Protein AF-A0A7C1XP35-F1 (afdb_monomer_lite)

Radius of gyration: 18.92 Å; chains: 1; bounding box: 59×56×42 Å

Sequence (138 aa):
MASTRPNRSTPLRCPLCRRELQDVIVRQLGRVTARLPWQLHAGRCPEHGWFQAEVISRPPREIFPVTRPGGIARRIVLDGKEFYAFPTIWNRLDTRQEVDPFDARFWEIDWERLGVRPPTLTPAAEAVETVGRSERHA

Structure (mmCIF, N/CA/C/O backbone):
data_AF-A0A7C1XP35-F1
#
_entry.id   AF-A0A7C1XP35-F1
#
loop_
_atom_site.group_PDB
_atom_site.id
_atom_site.type_symbol
_atom_site.label_atom_id
_atom_site.label_alt_id
_atom_site.label_comp_id
_atom_site.label_asym_id
_atom_site.label_entity_id
_atom_site.label_seq_id
_atom_site.pdbx_PDB_ins_code
_atom_site.Cartn_x
_atom_site.Cartn_y
_atom_site.Cartn_z
_atom_site.occupancy
_atom_site.B_iso_or_equiv
_atom_site.auth_seq_id
_atom_site.auth_comp_id
_atom_site.auth_asym_id
_atom_site.auth_atom_id
_atom_site.pdbx_PDB_model_num
ATOM 1 N N . MET A 1 1 ? 10.831 25.366 -22.060 1.00 34.91 1 MET A N 1
ATOM 2 C CA . MET A 1 1 ? 10.701 23.902 -22.227 1.00 34.91 1 MET A CA 1
ATOM 3 C C . MET A 1 1 ? 9.903 23.360 -21.055 1.00 34.91 1 MET A C 1
ATOM 5 O O . MET A 1 1 ? 10.419 23.316 -19.945 1.00 34.91 1 MET A O 1
ATOM 9 N N . ALA A 1 2 ? 8.622 23.060 -21.268 1.00 36.97 2 ALA A N 1
ATOM 10 C CA . ALA A 1 2 ? 7.783 22.461 -20.239 1.00 36.97 2 ALA A CA 1
ATOM 11 C C . ALA A 1 2 ? 8.306 21.048 -19.960 1.00 36.97 2 ALA A C 1
ATOM 13 O O . ALA A 1 2 ? 8.265 20.182 -20.829 1.00 36.97 2 ALA A O 1
ATOM 14 N N . SER A 1 3 ? 8.871 20.844 -18.771 1.00 32.97 3 SER A N 1
ATOM 15 C CA . SER A 1 3 ? 9.247 19.518 -18.298 1.00 32.97 3 SER A CA 1
ATOM 16 C C . SER A 1 3 ? 7.952 18.753 -18.051 1.00 32.97 3 SER A C 1
ATOM 18 O O . SER A 1 3 ? 7.277 18.973 -17.043 1.00 32.97 3 SER A O 1
ATOM 20 N N . THR A 1 4 ? 7.559 17.921 -19.015 1.00 38.44 4 THR A N 1
ATOM 21 C CA . THR A 1 4 ? 6.488 16.941 -18.855 1.00 38.44 4 THR A CA 1
ATOM 22 C C . THR A 1 4 ? 6.875 16.068 -17.671 1.00 38.44 4 THR A C 1
ATOM 24 O O . THR A 1 4 ? 7.712 15.174 -17.793 1.00 38.44 4 THR A O 1
ATOM 27 N N . ARG A 1 5 ? 6.324 16.368 -16.488 1.00 43.03 5 ARG A N 1
ATOM 28 C CA . ARG A 1 5 ? 6.432 15.475 -15.334 1.00 43.03 5 ARG A CA 1
ATOM 29 C C . ARG A 1 5 ? 5.924 14.122 -15.831 1.00 43.03 5 ARG A C 1
ATOM 31 O O . ARG A 1 5 ? 4.777 14.081 -16.280 1.00 43.03 5 ARG A O 1
ATOM 38 N N . PRO A 1 6 ? 6.736 13.046 -15.827 1.00 44.53 6 PRO A N 1
ATOM 39 C CA . PRO A 1 6 ? 6.216 11.743 -16.196 1.00 44.53 6 PRO A CA 1
ATOM 40 C C . PRO A 1 6 ? 5.017 11.499 -15.291 1.00 44.53 6 PRO A C 1
ATOM 42 O O . PRO A 1 6 ? 5.108 11.730 -14.082 1.00 44.53 6 PRO A O 1
ATOM 45 N N . ASN A 1 7 ? 3.889 11.129 -15.887 1.00 44.34 7 ASN A N 1
ATOM 46 C CA . ASN A 1 7 ? 2.720 10.701 -15.147 1.00 44.34 7 ASN A CA 1
ATOM 47 C C . ASN A 1 7 ? 3.169 9.478 -14.333 1.00 44.34 7 ASN A C 1
ATOM 49 O O . ASN A 1 7 ? 3.300 8.384 -14.876 1.00 44.34 7 ASN A O 1
ATOM 53 N N . ARG A 1 8 ? 3.583 9.687 -13.076 1.00 61.03 8 ARG A N 1
ATOM 54 C CA . ARG A 1 8 ? 4.128 8.633 -12.214 1.00 61.03 8 ARG A CA 1
ATOM 55 C C . ARG A 1 8 ? 2.941 7.842 -11.677 1.00 61.03 8 ARG A C 1
ATOM 57 O O . ARG A 1 8 ? 2.571 7.981 -10.515 1.00 61.03 8 ARG A O 1
ATOM 64 N N . SER A 1 9 ? 2.304 7.077 -12.559 1.00 79.06 9 SER A N 1
ATOM 65 C CA . SER A 1 9 ? 1.207 6.191 -12.199 1.00 79.06 9 SER A CA 1
ATOM 66 C C . SER A 1 9 ? 1.725 5.146 -11.220 1.00 79.06 9 SER A C 1
ATOM 68 O O . SER A 1 9 ? 2.749 4.506 -11.458 1.00 79.06 9 SER A O 1
ATOM 70 N N . THR A 1 10 ? 1.021 4.987 -10.107 1.00 91.06 10 THR A N 1
ATOM 71 C CA . THR A 1 10 ? 1.304 3.962 -9.108 1.00 91.06 10 THR A CA 1
ATOM 72 C C . THR A 1 10 ? 0.123 2.992 -9.043 1.00 91.06 10 THR A C 1
ATOM 74 O O . THR A 1 10 ? -1.020 3.458 -9.040 1.00 91.06 10 THR A O 1
ATOM 77 N N . PRO A 1 11 ? 0.356 1.671 -8.947 1.00 95.50 11 PRO A N 1
ATOM 78 C CA . PRO A 1 11 ? -0.715 0.708 -8.675 1.00 95.50 11 PRO A CA 1
ATOM 79 C C . PRO A 1 11 ? -1.234 0.810 -7.237 1.00 95.50 11 PRO A C 1
ATOM 81 O O . PRO A 1 11 ? -2.267 0.237 -6.904 1.00 95.50 11 PRO A O 1
ATOM 84 N N . LEU A 1 12 ? -0.528 1.550 -6.374 1.00 97.00 12 LEU A N 1
ATOM 85 C CA . LEU A 1 12 ? -0.909 1.756 -4.986 1.00 97.00 12 LEU A CA 1
ATOM 86 C C . LEU A 1 12 ? -2.306 2.391 -4.881 1.00 97.00 12 LEU A C 1
ATOM 88 O O . LEU A 1 12 ? -2.558 3.495 -5.374 1.00 97.00 12 LEU A O 1
ATOM 92 N N . ARG A 1 13 ? -3.195 1.696 -4.175 1.00 97.19 13 ARG A N 1
ATOM 93 C CA . ARG A 1 13 ? -4.530 2.159 -3.780 1.00 97.19 13 ARG A CA 1
ATOM 94 C C . ARG A 1 13 ? -4.622 2.232 -2.265 1.00 97.19 13 ARG A C 1
ATOM 96 O O . ARG A 1 13 ? -3.783 1.673 -1.560 1.00 97.19 13 ARG A O 1
ATOM 103 N N . CYS A 1 14 ? -5.644 2.910 -1.749 1.00 97.19 14 CYS A N 1
ATOM 104 C CA . CYS A 1 14 ? -5.926 2.845 -0.320 1.00 97.19 14 CYS A CA 1
ATOM 105 C C . CYS A 1 14 ? -6.256 1.393 0.076 1.00 97.19 14 CYS A C 1
ATOM 107 O O . CYS A 1 14 ? -7.224 0.851 -0.458 1.00 97.19 14 CYS A O 1
ATOM 109 N N . PRO A 1 15 ? -5.536 0.778 1.035 1.00 96.44 15 PRO A N 1
ATOM 110 C CA . PRO A 1 15 ? -5.842 -0.572 1.504 1.00 96.44 15 PRO A CA 1
ATOM 111 C C . PRO A 1 15 ? -7.269 -0.720 2.036 1.00 96.44 15 PRO A C 1
ATOM 113 O O . PRO A 1 15 ? -7.845 -1.789 1.932 1.00 96.44 15 PRO A O 1
ATOM 116 N N . LEU A 1 16 ? -7.850 0.352 2.584 1.00 95.94 16 LEU A N 1
ATOM 117 C CA . LEU A 1 16 ? -9.132 0.298 3.287 1.00 95.94 16 LEU A CA 1
ATOM 118 C C . LEU A 1 16 ? -10.331 0.526 2.360 1.00 95.94 16 LEU A C 1
ATOM 120 O O . LEU A 1 16 ? -11.275 -0.251 2.384 1.00 95.94 16 LEU A O 1
ATOM 124 N N . CYS A 1 17 ? -10.291 1.559 1.512 1.00 95.44 17 CYS A N 1
ATOM 125 C CA . CYS A 1 17 ? -11.414 1.900 0.627 1.00 95.44 17 CYS A CA 1
ATOM 126 C C . CYS A 1 17 ? -11.152 1.645 -0.862 1.00 95.44 17 CYS A C 1
ATOM 128 O O . CYS A 1 17 ? -11.989 1.987 -1.690 1.00 95.44 17 CYS A O 1
ATOM 130 N N . ARG A 1 18 ? -9.986 1.095 -1.229 1.00 94.75 18 ARG A N 1
ATOM 131 C CA . ARG A 1 18 ? -9.564 0.756 -2.607 1.00 94.75 18 ARG A CA 1
ATOM 132 C C . ARG A 1 18 ? -9.542 1.907 -3.623 1.00 94.75 18 ARG A C 1
ATOM 134 O O . ARG A 1 18 ? -9.157 1.696 -4.771 1.00 94.75 18 ARG A O 1
ATOM 141 N N . ARG A 1 19 ? -9.882 3.129 -3.213 1.00 94.19 19 ARG A N 1
ATOM 142 C CA . ARG A 1 19 ? -9.838 4.320 -4.069 1.00 94.19 19 ARG A CA 1
ATOM 143 C C . ARG A 1 19 ? -8.407 4.701 -4.433 1.00 94.19 19 ARG A C 1
ATOM 145 O O . ARG A 1 19 ? -7.447 4.369 -3.725 1.00 94.19 19 ARG A O 1
ATOM 152 N N . GLU A 1 20 ? -8.289 5.415 -5.549 1.00 94.88 20 GLU A N 1
ATOM 153 C CA . GLU A 1 20 ? -7.041 6.050 -5.956 1.00 94.88 20 GLU A CA 1
ATOM 154 C C . GLU A 1 20 ? -6.555 7.024 -4.883 1.00 94.88 20 GLU A C 1
ATOM 156 O O . GLU A 1 20 ? -7.340 7.636 -4.153 1.00 94.88 20 GLU A O 1
ATOM 161 N N . LEU A 1 21 ? -5.236 7.133 -4.768 1.00 95.69 21 LEU A N 1
ATOM 162 C CA . LEU A 1 21 ? -4.607 8.020 -3.807 1.00 95.69 21 LEU A CA 1
ATOM 163 C C . LEU A 1 21 ? -4.358 9.389 -4.440 1.00 95.69 21 LEU A C 1
ATOM 165 O O . LEU A 1 21 ? -4.035 9.496 -5.619 1.00 95.69 21 LEU A O 1
ATOM 169 N N . GLN A 1 22 ? -4.481 10.427 -3.623 1.00 95.50 22 GLN A N 1
ATOM 170 C CA . GLN A 1 22 ? -4.099 11.796 -3.950 1.00 95.50 22 GLN A CA 1
ATOM 171 C C . GLN A 1 22 ? -2.633 12.030 -3.573 1.00 95.50 22 GLN A C 1
ATOM 173 O O . GLN A 1 22 ? -2.011 11.187 -2.921 1.00 95.50 22 GLN A O 1
ATOM 178 N N . ASP A 1 23 ? -2.077 13.176 -3.974 1.00 95.06 23 ASP A N 1
ATOM 179 C CA . ASP A 1 23 ? -0.722 13.600 -3.595 1.00 95.06 23 ASP A CA 1
ATOM 180 C C . ASP A 1 23 ? 0.343 12.515 -3.869 1.00 95.06 23 ASP A C 1
ATOM 182 O O . ASP A 1 23 ? 1.236 12.270 -3.056 1.00 95.06 23 ASP A O 1
ATOM 186 N N . VAL A 1 24 ? 0.211 11.808 -5.001 1.00 95.81 24 VAL A N 1
ATOM 187 C CA . VAL A 1 24 ? 1.038 10.639 -5.328 1.00 95.81 24 VAL A CA 1
ATOM 188 C C . VAL A 1 24 ? 2.500 11.033 -5.510 1.00 95.81 24 VAL A C 1
ATOM 190 O O . VAL A 1 24 ? 2.848 11.907 -6.306 1.00 95.81 24 VAL A O 1
ATOM 193 N N . ILE A 1 25 ? 3.374 10.311 -4.812 1.00 95.19 25 ILE A N 1
ATOM 194 C CA . ILE A 1 25 ? 4.824 10.437 -4.903 1.00 95.19 25 ILE A CA 1
ATOM 195 C C . ILE A 1 25 ? 5.396 9.079 -5.282 1.00 95.19 25 ILE A C 1
ATOM 197 O O . ILE A 1 25 ? 5.312 8.125 -4.517 1.00 95.19 25 ILE A O 1
ATOM 201 N N . VAL A 1 26 ? 6.054 9.011 -6.435 1.00 93.94 26 VAL A N 1
ATOM 202 C CA . VAL A 1 26 ? 6.953 7.900 -6.763 1.00 93.94 26 VAL A CA 1
ATOM 203 C C . VAL A 1 26 ? 8.366 8.453 -6.766 1.00 93.94 26 VAL A C 1
ATOM 205 O O . VAL A 1 26 ? 8.675 9.330 -7.571 1.00 93.94 26 VAL A O 1
ATOM 208 N N . ARG A 1 27 ? 9.220 8.010 -5.846 1.00 92.06 27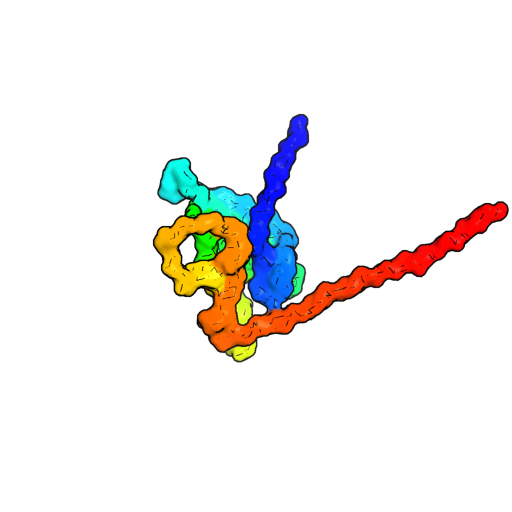 ARG A N 1
ATOM 209 C CA . ARG A 1 27 ? 10.594 8.500 -5.683 1.00 92.06 27 ARG A CA 1
ATOM 210 C C . ARG A 1 27 ? 11.581 7.376 -5.950 1.00 92.06 27 ARG A C 1
ATOM 212 O O . ARG A 1 27 ? 11.489 6.321 -5.341 1.00 92.06 27 ARG A O 1
ATOM 219 N N . GLN A 1 28 ? 12.575 7.640 -6.792 1.00 89.94 28 GLN A N 1
ATOM 220 C CA . GLN A 1 28 ? 13.734 6.763 -6.903 1.00 89.94 28 GLN A CA 1
ATOM 221 C C . GLN A 1 28 ? 14.576 6.897 -5.626 1.00 89.94 28 GLN A C 1
ATOM 223 O O . GLN A 1 28 ? 15.055 7.991 -5.321 1.00 89.94 28 GLN A O 1
ATOM 228 N N . LEU A 1 29 ? 14.720 5.808 -4.873 1.00 87.38 29 LEU A N 1
ATOM 229 C CA . LEU A 1 29 ? 15.546 5.753 -3.664 1.00 87.38 29 LEU A CA 1
ATOM 230 C C . LEU A 1 29 ? 16.996 5.397 -3.990 1.00 87.38 29 LEU A C 1
ATOM 232 O O . LEU A 1 29 ? 17.918 5.899 -3.358 1.00 87.38 29 LEU A O 1
ATOM 236 N N . GLY A 1 30 ? 17.201 4.583 -5.021 1.00 83.69 30 GLY A N 1
ATOM 237 C CA . GLY A 1 30 ? 18.529 4.194 -5.462 1.00 83.69 30 GLY A CA 1
ATOM 238 C C . GLY A 1 30 ? 18.483 3.120 -6.534 1.00 83.69 30 GLY A C 1
ATOM 239 O O . GLY A 1 30 ? 17.477 2.938 -7.225 1.00 83.69 30 GLY A O 1
ATOM 240 N N . ARG A 1 31 ? 19.593 2.404 -6.671 1.00 78.19 31 ARG A N 1
ATOM 241 C CA . ARG A 1 31 ? 19.732 1.241 -7.543 1.00 78.19 31 ARG A CA 1
ATOM 242 C C . ARG A 1 31 ? 20.277 0.098 -6.697 1.00 78.19 31 ARG A C 1
ATOM 244 O O . ARG A 1 31 ? 21.345 0.254 -6.120 1.00 78.19 31 ARG A O 1
ATOM 251 N N . VAL A 1 32 ? 19.546 -1.013 -6.602 1.00 71.94 32 VAL A N 1
ATOM 252 C CA . VAL A 1 32 ? 20.021 -2.195 -5.848 1.00 71.94 32 VAL A CA 1
ATOM 253 C C . VAL A 1 32 ? 21.116 -2.919 -6.632 1.00 71.94 32 VAL A C 1
ATOM 255 O O . VAL A 1 32 ? 22.099 -3.383 -6.070 1.00 71.94 32 VAL A O 1
ATOM 258 N N . THR A 1 33 ? 20.986 -2.926 -7.958 1.00 70.69 33 THR A N 1
ATOM 259 C CA . THR A 1 33 ? 22.050 -3.247 -8.919 1.00 70.69 33 THR A CA 1
ATOM 260 C C . THR A 1 33 ? 21.958 -2.267 -10.091 1.00 70.69 33 THR A C 1
ATOM 262 O O . THR A 1 33 ? 20.996 -1.503 -10.178 1.00 70.69 33 THR A O 1
ATOM 265 N N . ALA A 1 34 ? 22.908 -2.291 -11.036 1.00 64.19 34 ALA A N 1
ATOM 266 C CA . ALA A 1 34 ? 22.961 -1.344 -12.159 1.00 64.19 34 ALA A CA 1
ATOM 267 C C . ALA A 1 34 ? 21.640 -1.189 -12.952 1.00 64.19 34 ALA A C 1
ATOM 269 O O . ALA A 1 34 ? 21.424 -0.134 -13.555 1.00 64.19 34 ALA A O 1
ATOM 270 N N . ARG A 1 35 ? 20.762 -2.206 -12.927 1.00 67.44 35 ARG A N 1
ATOM 271 C CA . ARG A 1 35 ? 19.505 -2.274 -13.694 1.00 67.44 35 ARG A CA 1
ATOM 272 C C . ARG A 1 35 ? 18.236 -2.378 -12.841 1.00 67.44 35 ARG A C 1
ATOM 274 O O . ARG A 1 35 ? 17.152 -2.362 -13.409 1.00 67.44 35 ARG A O 1
ATOM 281 N N . LEU A 1 36 ? 18.344 -2.483 -11.514 1.00 74.94 36 LEU A N 1
ATOM 282 C CA . LEU A 1 36 ? 17.178 -2.689 -10.651 1.00 74.94 36 LEU A CA 1
ATOM 283 C C . LEU A 1 36 ? 16.782 -1.389 -9.945 1.00 74.94 36 LEU A C 1
ATOM 285 O O . LEU A 1 36 ? 17.491 -0.958 -9.024 1.00 74.94 36 LEU A O 1
ATOM 289 N N . PRO A 1 37 ? 15.672 -0.748 -10.357 1.00 75.69 37 PRO A N 1
ATOM 290 C CA . PRO A 1 37 ? 15.204 0.446 -9.686 1.00 75.69 37 PRO A CA 1
ATOM 291 C C . PRO A 1 37 ? 14.702 0.090 -8.284 1.00 75.69 37 PRO A C 1
ATOM 293 O O . PRO A 1 37 ? 13.911 -0.837 -8.114 1.00 75.69 37 PRO A O 1
ATOM 296 N N . TRP A 1 38 ? 15.155 0.855 -7.291 1.00 89.44 38 TRP A N 1
ATOM 297 C CA . TRP A 1 38 ? 14.532 0.917 -5.973 1.00 89.44 38 TRP A CA 1
ATOM 298 C C . TRP A 1 38 ? 13.665 2.167 -5.899 1.00 89.44 38 TRP A C 1
ATOM 300 O O . TRP A 1 38 ? 14.177 3.289 -6.002 1.00 89.44 38 TRP A O 1
ATOM 310 N N . GLN A 1 39 ? 12.357 1.973 -5.764 1.00 93.06 39 GLN A N 1
ATOM 311 C CA . GLN A 1 39 ? 11.367 3.042 -5.763 1.00 93.06 39 GLN A CA 1
ATOM 312 C C . GLN A 1 39 ? 10.518 3.015 -4.498 1.00 93.06 39 GLN A C 1
ATOM 314 O O . GLN A 1 39 ? 10.103 1.958 -4.037 1.00 93.06 39 GLN A O 1
ATOM 319 N N . LEU A 1 40 ? 10.223 4.200 -3.974 1.00 95.19 40 LEU A N 1
ATOM 320 C CA . LEU A 1 40 ? 9.193 4.429 -2.972 1.00 95.19 40 LEU A CA 1
ATOM 321 C C . LEU A 1 40 ? 7.944 4.944 -3.674 1.00 95.19 40 LEU A C 1
ATOM 323 O O . LEU A 1 40 ? 7.998 5.989 -4.320 1.00 95.19 40 LEU A O 1
ATOM 327 N N . HIS A 1 41 ? 6.831 4.250 -3.505 1.00 97.00 41 HIS A N 1
ATOM 328 C CA . HIS A 1 41 ? 5.512 4.673 -3.953 1.00 97.00 41 HIS A CA 1
ATOM 329 C C . HIS A 1 41 ? 4.720 5.107 -2.730 1.00 97.00 41 HIS A C 1
ATOM 331 O O . HIS A 1 41 ? 4.595 4.336 -1.789 1.00 97.00 41 HIS A O 1
ATOM 337 N N . ALA A 1 42 ? 4.177 6.318 -2.727 1.00 97.88 42 ALA A N 1
ATOM 338 C CA . ALA A 1 42 ? 3.353 6.830 -1.645 1.00 97.88 42 ALA A CA 1
ATOM 339 C C . ALA A 1 42 ? 2.169 7.629 -2.187 1.00 97.88 42 ALA A C 1
ATOM 341 O O . ALA A 1 42 ? 2.241 8.210 -3.269 1.00 97.88 42 ALA A O 1
ATOM 342 N N . GLY A 1 43 ? 1.087 7.680 -1.421 1.00 97.62 43 GLY A N 1
ATOM 343 C CA . GLY A 1 43 ? -0.081 8.494 -1.736 1.00 97.62 43 GLY A CA 1
ATOM 344 C C . GLY A 1 43 ? -0.993 8.667 -0.525 1.00 97.62 43 GLY A C 1
ATOM 345 O O . GLY A 1 43 ? -0.925 7.899 0.441 1.00 97.62 43 GLY A O 1
ATOM 346 N N . ARG A 1 44 ? -1.839 9.694 -0.568 1.00 97.94 44 ARG A N 1
ATOM 347 C CA . ARG A 1 44 ? -2.744 10.081 0.513 1.00 97.94 44 ARG A CA 1
ATOM 348 C C . ARG A 1 44 ? -4.184 9.715 0.179 1.00 97.94 44 ARG A C 1
ATOM 350 O O . ARG A 1 44 ? -4.729 10.131 -0.836 1.00 97.94 44 ARG A O 1
ATOM 357 N N . CYS A 1 45 ? -4.830 8.966 1.060 1.00 97.31 45 CYS A N 1
ATOM 358 C CA . CYS A 1 45 ? -6.279 8.833 1.073 1.00 97.31 45 CYS A CA 1
ATOM 359 C C . CYS A 1 45 ? -6.861 9.944 1.966 1.00 97.31 45 CYS A C 1
ATOM 361 O O . CYS A 1 45 ? -6.402 10.074 3.103 1.00 97.31 45 CYS A O 1
ATOM 363 N N . PRO A 1 46 ? -7.863 10.720 1.515 1.00 96.25 46 PRO A N 1
ATOM 364 C CA . PRO A 1 46 ? -8.476 11.766 2.338 1.00 96.25 46 PRO A CA 1
ATOM 365 C C . PRO A 1 46 ? -9.064 11.253 3.656 1.00 96.25 46 PRO A C 1
ATOM 367 O O . PRO A 1 46 ? -8.928 11.912 4.679 1.00 96.25 46 PRO A O 1
ATOM 370 N N . GLU A 1 47 ? -9.670 10.065 3.632 1.00 96.38 47 GLU A N 1
ATOM 371 C CA . GLU A 1 47 ? -10.286 9.444 4.813 1.00 96.38 47 GLU A CA 1
ATOM 372 C C . GLU A 1 47 ? -9.268 8.718 5.686 1.00 96.38 47 GLU A C 1
ATOM 374 O O . GLU A 1 47 ? -9.340 8.755 6.909 1.00 96.38 47 GLU A O 1
ATOM 379 N N .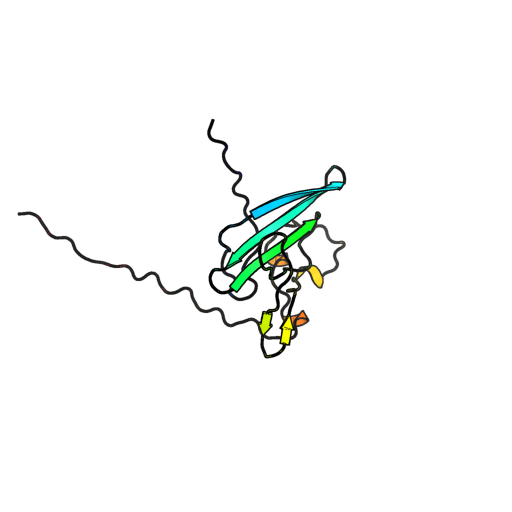 HIS A 1 48 ? -8.311 8.041 5.053 1.00 96.75 48 HIS A N 1
ATOM 380 C CA . HIS A 1 48 ? -7.497 7.052 5.748 1.00 96.75 48 HIS A CA 1
ATOM 381 C C . HIS A 1 48 ? -6.044 7.464 5.939 1.00 96.75 48 HIS A C 1
ATOM 383 O O . HIS A 1 48 ? -5.319 6.718 6.587 1.00 96.75 48 HIS A O 1
ATOM 389 N N . GLY A 1 49 ? -5.603 8.608 5.408 1.00 97.56 49 GLY A N 1
ATOM 390 C CA . GLY A 1 49 ? -4.240 9.127 5.544 1.00 97.56 49 GLY A CA 1
ATOM 391 C C . GLY A 1 49 ? -3.248 8.577 4.513 1.00 97.56 49 GLY A C 1
ATOM 392 O O . GLY A 1 49 ? -3.631 8.090 3.451 1.00 97.56 49 GLY A O 1
ATOM 393 N N . TRP A 1 50 ? -1.951 8.688 4.811 1.00 98.44 50 TRP A N 1
ATOM 394 C CA . TRP A 1 50 ? -0.880 8.270 3.902 1.00 98.44 50 TRP A CA 1
ATOM 395 C C . TRP A 1 50 ? -0.628 6.764 3.932 1.00 98.44 50 TRP A C 1
ATOM 397 O O . TRP A 1 50 ? -0.675 6.136 4.997 1.00 98.44 50 TRP A O 1
ATOM 407 N N . PHE A 1 51 ? -0.298 6.232 2.757 1.00 98.56 51 PHE A N 1
ATOM 408 C CA . PHE A 1 51 ? 0.171 4.870 2.538 1.00 98.56 51 PHE A CA 1
ATOM 409 C C . PHE A 1 51 ? 1.414 4.889 1.657 1.00 98.56 51 PHE A C 1
ATOM 411 O O . PHE A 1 51 ? 1.536 5.752 0.784 1.00 98.56 51 PHE A O 1
ATOM 418 N N . GLN A 1 52 ? 2.317 3.937 1.870 1.00 98.25 52 GLN A N 1
ATOM 419 C CA . GLN A 1 52 ? 3.484 3.757 1.018 1.00 98.25 52 GLN A CA 1
ATOM 420 C C . GLN A 1 52 ? 3.853 2.288 0.827 1.00 98.25 52 GLN A C 1
ATOM 422 O O . GLN A 1 52 ? 3.534 1.448 1.662 1.00 98.25 52 GLN A O 1
ATOM 427 N N . ALA A 1 53 ? 4.583 2.002 -0.239 1.00 97.94 53 ALA A N 1
ATOM 428 C CA . ALA A 1 53 ? 5.207 0.717 -0.493 1.00 97.94 53 ALA A CA 1
ATOM 429 C C . ALA A 1 53 ? 6.547 0.925 -1.199 1.00 97.94 53 ALA A C 1
ATOM 431 O O . ALA A 1 53 ? 6.724 1.888 -1.951 1.00 97.94 53 ALA A O 1
ATOM 432 N N . GLU A 1 54 ? 7.483 0.014 -0.969 1.00 94.75 54 GLU A N 1
ATOM 433 C CA . GLU A 1 54 ? 8.752 -0.009 -1.687 1.00 94.75 54 GLU A CA 1
ATOM 434 C C . GLU A 1 54 ? 8.744 -1.095 -2.756 1.00 94.75 54 GLU A C 1
ATOM 436 O O . GLU A 1 54 ? 8.275 -2.211 -2.539 1.00 94.75 54 GLU A O 1
ATOM 441 N N . VAL A 1 55 ? 9.290 -0.752 -3.916 1.00 92.69 55 VAL A N 1
ATOM 442 C CA . VAL A 1 55 ? 9.385 -1.617 -5.086 1.00 92.69 55 VAL A CA 1
ATOM 443 C C . VAL A 1 55 ? 10.859 -1.775 -5.417 1.00 92.69 55 VAL A C 1
ATOM 445 O O . VAL A 1 55 ? 11.549 -0.801 -5.728 1.00 92.69 55 VAL A O 1
ATOM 448 N N . ILE A 1 56 ? 11.343 -3.013 -5.344 1.00 89.31 56 ILE A N 1
ATOM 449 C CA . ILE A 1 56 ? 12.702 -3.392 -5.735 1.00 89.31 56 ILE A CA 1
ATOM 450 C C . ILE A 1 56 ? 12.570 -4.531 -6.728 1.00 89.31 56 ILE A C 1
ATOM 452 O O . ILE A 1 56 ? 12.515 -5.697 -6.340 1.00 89.31 56 ILE A O 1
ATOM 456 N N . SER A 1 57 ? 12.500 -4.206 -8.019 1.00 84.56 57 SER A N 1
ATOM 457 C CA . SER A 1 57 ? 12.417 -5.180 -9.125 1.00 84.56 57 SER A CA 1
ATOM 458 C C . SER A 1 57 ? 11.249 -6.179 -9.095 1.00 84.56 57 SER A C 1
ATOM 460 O O . SER A 1 57 ? 11.160 -7.015 -9.985 1.00 84.56 57 SER A O 1
ATOM 462 N N . ARG A 1 58 ? 10.376 -6.114 -8.084 1.00 91.06 58 ARG A N 1
ATOM 463 C CA . ARG A 1 58 ? 9.285 -7.046 -7.772 1.00 91.06 58 ARG A CA 1
ATOM 464 C C . ARG A 1 58 ? 8.123 -6.275 -7.142 1.00 91.06 58 ARG A C 1
ATOM 466 O O . ARG A 1 58 ? 8.390 -5.220 -6.556 1.00 91.06 58 ARG A O 1
ATOM 473 N N . PRO A 1 59 ? 6.880 -6.789 -7.209 1.00 94.44 59 PRO A N 1
ATOM 474 C CA . PRO A 1 59 ? 5.762 -6.185 -6.494 1.00 94.44 59 PRO A CA 1
ATOM 475 C C . PRO A 1 59 ? 6.062 -6.061 -4.990 1.00 94.44 59 PRO A C 1
ATOM 477 O O . PRO A 1 59 ? 6.825 -6.869 -4.440 1.00 94.44 59 PRO A O 1
ATOM 480 N N . PRO A 1 60 ? 5.486 -5.064 -4.303 1.00 95.62 60 PRO A N 1
ATOM 481 C CA . PRO A 1 60 ? 5.707 -4.886 -2.878 1.00 95.62 60 PRO A CA 1
ATOM 482 C C . PRO A 1 60 ? 5.088 -6.049 -2.111 1.00 95.62 60 PRO A C 1
ATOM 484 O O . PRO A 1 60 ? 4.010 -6.523 -2.457 1.00 95.62 60 PRO A O 1
ATOM 487 N N . ARG A 1 61 ? 5.751 -6.492 -1.042 1.00 96.19 61 ARG A N 1
ATOM 488 C CA . ARG A 1 61 ? 5.203 -7.505 -0.125 1.00 96.19 61 ARG A CA 1
ATOM 489 C C . ARG A 1 61 ? 4.205 -6.925 0.867 1.00 96.19 61 ARG A C 1
ATOM 491 O O . ARG A 1 61 ? 3.373 -7.659 1.396 1.00 96.19 61 ARG A O 1
ATOM 498 N N . GLU A 1 62 ? 4.336 -5.641 1.162 1.00 97.44 62 GLU A N 1
ATOM 499 C CA . GLU A 1 62 ? 3.562 -4.952 2.182 1.00 97.44 62 GLU A CA 1
ATOM 500 C C . GLU A 1 62 ? 3.333 -3.496 1.776 1.00 97.44 62 GLU A C 1
ATOM 502 O O . GLU A 1 62 ? 4.170 -2.872 1.117 1.00 97.44 62 GLU A O 1
ATOM 507 N N . ILE A 1 63 ? 2.195 -2.958 2.203 1.00 98.44 63 ILE A N 1
ATOM 508 C CA . ILE A 1 63 ? 1.845 -1.543 2.123 1.00 98.44 63 ILE A CA 1
ATOM 509 C C . ILE A 1 63 ? 1.752 -1.004 3.548 1.00 98.44 63 ILE A C 1
ATOM 511 O O . ILE A 1 63 ? 1.031 -1.543 4.384 1.00 98.44 63 ILE A O 1
ATOM 515 N N . PHE A 1 64 ? 2.441 0.093 3.826 1.00 98.62 64 PHE A N 1
ATOM 516 C CA . PHE A 1 64 ? 2.534 0.670 5.159 1.00 98.62 64 PHE A CA 1
ATOM 517 C C . PHE A 1 64 ? 1.641 1.910 5.277 1.00 98.62 64 PHE A C 1
ATOM 519 O O . PHE A 1 64 ? 1.826 2.859 4.508 1.00 98.62 64 PHE A O 1
ATOM 526 N N . PRO A 1 65 ? 0.696 1.966 6.234 1.00 98.44 65 PRO A N 1
ATOM 527 C CA . PRO A 1 65 ? 0.110 3.227 6.668 1.00 98.44 65 PRO A CA 1
ATOM 528 C C . PRO A 1 65 ? 1.198 4.054 7.355 1.00 98.44 65 PRO A C 1
ATOM 530 O O . PRO A 1 65 ? 1.790 3.611 8.333 1.00 98.44 65 PRO A O 1
ATOM 533 N N . VAL A 1 66 ? 1.458 5.268 6.878 1.00 98.62 66 VAL A N 1
ATOM 534 C CA . VAL A 1 66 ? 2.527 6.129 7.413 1.00 98.62 66 VAL A CA 1
ATOM 535 C C . VAL A 1 66 ? 2.001 7.504 7.800 1.00 98.62 66 VAL A C 1
ATOM 537 O O . VAL A 1 66 ? 0.893 7.886 7.417 1.00 98.62 66 VAL A O 1
ATOM 540 N N . THR A 1 67 ? 2.770 8.253 8.590 1.00 97.88 67 THR A N 1
ATOM 541 C CA . THR A 1 67 ? 2.434 9.645 8.949 1.00 97.88 67 THR A CA 1
ATOM 542 C C . THR A 1 67 ? 2.621 10.612 7.778 1.00 97.88 67 THR A C 1
ATOM 544 O O . THR A 1 67 ? 1.864 11.567 7.628 1.00 97.88 67 THR A O 1
ATOM 547 N N . ARG A 1 68 ? 3.614 10.343 6.926 1.00 97.12 68 ARG A N 1
ATOM 548 C CA . ARG A 1 68 ? 3.948 11.061 5.687 1.00 97.12 68 ARG A CA 1
ATOM 549 C C . ARG A 1 68 ? 4.802 10.152 4.790 1.00 97.12 68 ARG A C 1
ATOM 551 O O . ARG A 1 68 ? 5.326 9.164 5.302 1.00 97.12 68 ARG A O 1
ATOM 558 N N . PRO A 1 69 ? 5.020 10.478 3.505 1.00 96.69 69 PRO A N 1
ATOM 559 C CA . PRO A 1 69 ? 5.947 9.736 2.648 1.00 96.69 69 PRO A CA 1
ATOM 560 C C . PRO A 1 69 ? 7.353 9.648 3.263 1.00 96.69 69 PRO A C 1
ATOM 562 O O . PRO A 1 69 ? 7.927 10.666 3.665 1.00 96.69 69 PRO A O 1
ATOM 565 N N . GLY A 1 70 ? 7.890 8.430 3.373 1.00 94.56 70 GLY A N 1
ATOM 566 C CA . GLY A 1 70 ? 9.157 8.138 4.055 1.00 94.56 70 GLY A CA 1
ATOM 567 C C . GLY A 1 70 ? 9.135 8.419 5.564 1.00 94.56 70 GLY A C 1
ATOM 568 O O . GLY A 1 70 ? 10.185 8.637 6.162 1.00 94.56 70 GLY A O 1
ATOM 569 N N . GLY A 1 71 ? 7.946 8.534 6.159 1.00 94.88 71 GLY A N 1
ATOM 570 C CA . GLY A 1 71 ? 7.742 8.713 7.592 1.00 94.88 71 GLY A CA 1
ATOM 571 C C . GLY A 1 71 ? 7.675 7.384 8.343 1.00 94.88 71 GLY A C 1
ATOM 572 O O . GLY A 1 71 ? 8.041 6.333 7.825 1.00 94.88 71 GLY A O 1
ATOM 573 N N . ILE A 1 72 ? 7.177 7.444 9.576 1.00 96.75 72 ILE A N 1
ATOM 574 C CA . ILE A 1 72 ? 7.004 6.266 10.432 1.00 96.75 72 ILE A CA 1
ATOM 575 C C . ILE A 1 72 ? 5.675 5.569 10.142 1.00 96.75 72 ILE A C 1
ATOM 577 O O . ILE A 1 72 ? 4.682 6.234 9.823 1.00 96.75 72 ILE A O 1
ATOM 581 N N . ALA A 1 73 ? 5.657 4.242 10.285 1.00 97.56 73 ALA A N 1
ATOM 582 C CA . ALA A 1 73 ? 4.426 3.465 10.246 1.00 97.56 73 ALA A CA 1
ATOM 583 C C . ALA A 1 73 ? 3.494 3.891 11.389 1.00 97.56 73 ALA A C 1
ATOM 585 O O . ALA A 1 73 ? 3.941 4.139 12.511 1.00 97.56 73 ALA A O 1
ATOM 586 N N . ARG A 1 74 ? 2.197 3.989 11.102 1.00 97.44 74 ARG A N 1
ATOM 587 C CA . ARG A 1 74 ? 1.161 4.322 12.085 1.00 97.44 74 ARG A CA 1
ATOM 588 C C . ARG A 1 74 ? 0.198 3.163 12.262 1.00 97.44 74 ARG A C 1
ATOM 590 O O . ARG A 1 74 ? -0.010 2.355 11.365 1.00 97.44 74 ARG A O 1
ATOM 597 N N . ARG A 1 75 ? -0.437 3.144 13.422 1.00 97.12 75 ARG A N 1
ATOM 598 C CA . ARG A 1 75 ? -1.409 2.129 13.798 1.00 97.12 75 ARG A CA 1
ATOM 599 C C . ARG A 1 75 ? -2.732 2.304 13.046 1.00 97.12 75 ARG A C 1
ATOM 601 O O . ARG A 1 75 ? -3.268 3.411 12.981 1.00 97.12 75 ARG A O 1
ATOM 608 N N . ILE A 1 76 ? -3.267 1.202 12.534 1.00 96.62 76 ILE A N 1
ATOM 609 C CA . ILE A 1 76 ? -4.645 1.050 12.058 1.00 96.62 76 ILE A CA 1
ATOM 610 C C . ILE A 1 76 ? -5.314 -0.027 12.908 1.00 96.62 76 ILE A C 1
ATOM 612 O O . ILE A 1 76 ? -4.690 -1.043 13.194 1.00 96.62 76 ILE A O 1
ATOM 616 N N . VAL A 1 77 ? -6.570 0.178 13.300 1.00 95.38 77 VAL A N 1
ATOM 617 C CA . VAL A 1 77 ? -7.355 -0.831 14.021 1.00 95.38 77 VAL A CA 1
ATOM 618 C C . VAL A 1 77 ? -8.524 -1.265 13.148 1.00 95.38 77 VAL A C 1
ATOM 620 O O . VAL A 1 77 ? -9.307 -0.415 12.729 1.00 95.38 77 VAL A O 1
ATOM 623 N N . LEU A 1 78 ? -8.640 -2.565 12.878 1.00 93.56 78 LEU A N 1
ATOM 624 C CA . LEU A 1 78 ? -9.787 -3.180 12.196 1.00 93.56 78 LEU A CA 1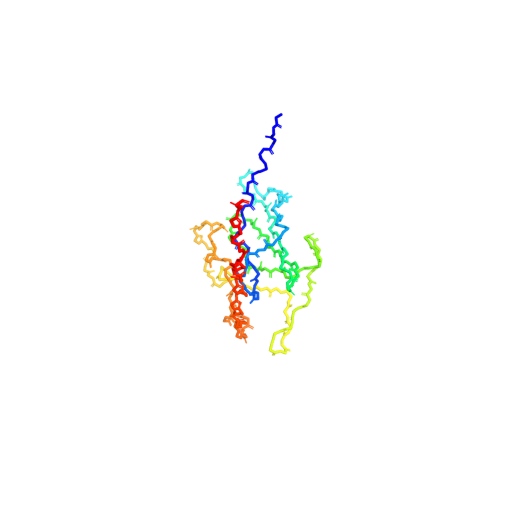
ATOM 625 C C . LEU A 1 78 ? -10.251 -4.371 13.026 1.00 93.56 78 LEU A C 1
ATOM 627 O O . LEU A 1 78 ? -9.415 -5.159 13.460 1.00 93.56 78 LEU A O 1
ATOM 631 N N . ASP A 1 79 ? -11.555 -4.489 13.268 1.00 90.88 79 ASP A N 1
ATOM 632 C CA . ASP A 1 79 ? -12.141 -5.573 14.071 1.00 90.88 79 ASP A CA 1
ATOM 633 C C . ASP A 1 79 ? -11.425 -5.788 15.426 1.00 90.88 79 ASP A C 1
ATOM 635 O O . ASP A 1 79 ? -11.212 -6.910 15.876 1.00 90.88 79 ASP A O 1
ATOM 639 N N . GLY A 1 80 ? -10.986 -4.696 16.067 1.00 93.12 80 GLY A N 1
ATOM 640 C CA . GLY A 1 80 ? -10.251 -4.730 17.339 1.00 93.12 80 GLY A CA 1
ATOM 641 C C . GLY A 1 80 ? -8.787 -5.189 17.246 1.00 93.12 80 GLY A C 1
ATOM 642 O O . GLY A 1 80 ? -8.097 -5.214 18.262 1.00 93.12 80 GLY A O 1
ATOM 643 N N . LYS A 1 81 ? -8.286 -5.511 16.049 1.00 94.69 81 LYS A N 1
ATOM 644 C CA . LYS A 1 81 ? -6.899 -5.918 15.801 1.00 94.69 81 LYS A CA 1
ATOM 645 C C . LYS A 1 81 ? -6.071 -4.756 15.266 1.00 94.69 81 LYS A C 1
ATOM 647 O O . LYS A 1 81 ? -6.522 -3.989 14.417 1.00 94.69 81 LYS A O 1
ATOM 652 N N . GLU A 1 82 ? -4.845 -4.637 15.763 1.00 95.81 82 GLU A N 1
ATOM 653 C CA . GLU A 1 82 ? -3.915 -3.585 15.363 1.00 95.81 82 GLU A CA 1
ATOM 654 C C . GLU A 1 82 ? -3.029 -4.023 14.193 1.00 95.81 82 GLU A C 1
ATOM 656 O O . GLU A 1 82 ? -2.487 -5.129 14.176 1.00 95.81 82 GLU A O 1
ATOM 661 N N . PHE A 1 83 ? -2.844 -3.120 13.233 1.00 95.31 83 PHE A N 1
ATOM 662 C CA . PHE A 1 83 ? -2.048 -3.325 12.033 1.00 95.31 83 PHE A CA 1
ATOM 663 C C . PHE A 1 83 ? -1.110 -2.143 11.802 1.00 95.31 83 PHE A C 1
ATOM 665 O O . PHE A 1 83 ? -1.497 -0.980 11.935 1.00 95.31 83 PHE A O 1
ATOM 672 N N . TYR A 1 84 ? 0.119 -2.462 11.401 1.00 97.50 84 TYR A N 1
ATOM 673 C CA . TYR A 1 84 ? 1.157 -1.495 11.023 1.00 97.50 84 TYR A CA 1
ATOM 674 C C . TYR A 1 84 ? 1.616 -1.673 9.570 1.00 97.50 84 TYR A C 1
ATOM 676 O O . TYR A 1 84 ? 2.389 -0.866 9.061 1.00 97.50 84 TYR A O 1
ATOM 684 N N . ALA A 1 85 ? 1.122 -2.717 8.902 1.00 97.69 85 ALA A N 1
ATOM 685 C CA . ALA A 1 85 ? 1.366 -3.042 7.509 1.00 97.69 85 ALA A CA 1
ATOM 686 C C . ALA A 1 85 ? 0.193 -3.871 6.971 1.00 97.69 85 ALA A C 1
ATOM 688 O O . ALA A 1 85 ? -0.454 -4.607 7.719 1.00 97.69 85 ALA A O 1
ATOM 689 N N . PHE A 1 86 ? -0.065 -3.753 5.674 1.00 98.12 86 PHE A N 1
ATOM 690 C CA . PHE A 1 86 ? -1.017 -4.573 4.941 1.00 98.12 86 PHE A CA 1
ATOM 691 C C . PHE A 1 86 ? -0.225 -5.497 4.010 1.00 98.12 86 PHE A C 1
ATOM 693 O O . PHE A 1 86 ? 0.407 -4.988 3.080 1.00 98.12 86 PHE A O 1
ATOM 700 N N . PRO A 1 87 ? -0.214 -6.823 4.236 1.00 97.50 87 PRO A N 1
ATOM 701 C CA . PRO A 1 87 ? 0.419 -7.751 3.317 1.00 97.50 87 PRO A CA 1
ATOM 702 C C . PRO A 1 87 ? -0.320 -7.720 1.983 1.00 97.50 87 PRO A C 1
ATOM 704 O O . PRO A 1 87 ? -1.545 -7.600 1.938 1.00 97.50 87 PRO A O 1
ATOM 707 N N . THR A 1 88 ? 0.429 -7.831 0.896 1.00 97.75 88 THR A N 1
ATOM 708 C CA . THR A 1 88 ? -0.140 -7.910 -0.448 1.00 97.75 88 THR A CA 1
ATOM 709 C C . THR A 1 88 ? -0.313 -9.361 -0.889 1.00 97.75 88 THR A C 1
ATOM 711 O O . THR A 1 88 ? 0.302 -10.268 -0.325 1.00 97.75 88 THR A O 1
ATOM 714 N N . ILE A 1 89 ? -1.073 -9.595 -1.960 1.00 96.81 89 ILE A N 1
ATOM 715 C CA . ILE A 1 89 ? -1.184 -10.912 -2.601 1.00 96.81 89 ILE A CA 1
ATOM 716 C C . ILE A 1 89 ? 0.195 -11.459 -2.999 1.00 96.81 89 ILE A C 1
ATOM 718 O O . ILE A 1 89 ? 0.423 -12.662 -2.900 1.00 96.81 89 ILE A O 1
ATOM 722 N N . TRP A 1 90 ? 1.149 -10.604 -3.382 1.00 96.19 90 TRP A N 1
ATOM 723 C CA . TRP A 1 90 ? 2.519 -11.043 -3.670 1.00 96.19 90 TRP A CA 1
ATOM 724 C C . TRP A 1 90 ? 3.220 -11.693 -2.468 1.00 96.19 90 TRP A C 1
ATOM 726 O O . TRP A 1 90 ? 4.041 -12.588 -2.655 1.00 96.19 90 TRP A O 1
ATOM 736 N N . ASN A 1 91 ? 2.888 -11.291 -1.236 1.00 93.88 91 ASN A N 1
ATOM 737 C CA . ASN A 1 91 ? 3.500 -11.808 -0.008 1.00 93.88 91 ASN A CA 1
ATOM 738 C C . ASN A 1 91 ? 3.313 -13.325 0.166 1.00 93.88 91 ASN A C 1
ATOM 740 O O . ASN A 1 91 ? 4.188 -13.989 0.720 1.00 93.88 91 ASN A O 1
ATOM 744 N N . ARG A 1 92 ? 2.188 -13.873 -0.312 1.00 91.50 92 ARG A N 1
ATOM 745 C CA . ARG A 1 92 ? 1.854 -15.299 -0.176 1.00 91.50 92 ARG A CA 1
ATOM 746 C C . ARG A 1 92 ? 2.291 -16.181 -1.352 1.00 91.50 92 ARG A C 1
ATOM 748 O O . ARG A 1 92 ? 2.252 -17.400 -1.221 1.00 91.50 92 ARG A O 1
ATOM 755 N N . LEU A 1 93 ? 2.662 -15.602 -2.495 1.00 91.44 93 LEU A N 1
ATOM 756 C CA . LEU A 1 93 ? 3.020 -16.356 -3.704 1.00 91.44 93 LEU A CA 1
ATOM 757 C C . LEU A 1 93 ? 4.499 -16.773 -3.703 1.00 91.44 93 LEU A C 1
ATOM 759 O O . LEU A 1 93 ? 5.326 -16.167 -3.020 1.00 91.44 93 LEU A O 1
ATOM 763 N N . ASP A 1 94 ? 4.858 -17.774 -4.519 1.00 86.81 94 ASP A N 1
ATOM 764 C CA . ASP A 1 94 ? 6.270 -18.068 -4.787 1.00 86.81 94 ASP A CA 1
ATOM 765 C C . ASP A 1 94 ? 6.904 -16.884 -5.520 1.00 86.81 94 ASP A C 1
ATOM 767 O O . ASP A 1 94 ? 6.570 -16.572 -6.662 1.00 86.81 94 ASP A O 1
ATOM 771 N N . THR A 1 95 ? 7.849 -16.218 -4.863 1.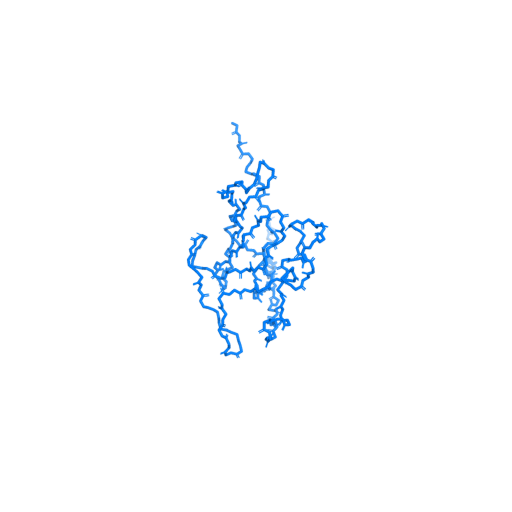00 79.88 95 THR A N 1
ATOM 772 C CA . THR A 1 95 ? 8.470 -15.006 -5.391 1.00 79.88 95 THR A CA 1
ATOM 773 C C . THR A 1 95 ? 9.556 -15.272 -6.433 1.00 79.88 95 THR A C 1
ATOM 775 O O . THR A 1 95 ? 10.229 -14.329 -6.840 1.00 79.88 95 THR A O 1
ATOM 778 N N . ARG A 1 96 ? 9.784 -16.523 -6.859 1.00 84.75 96 ARG A N 1
ATOM 779 C CA . ARG A 1 96 ? 10.752 -16.837 -7.928 1.00 84.75 96 ARG A CA 1
ATOM 780 C C . ARG A 1 96 ? 10.235 -16.515 -9.329 1.00 84.75 96 ARG A C 1
ATOM 782 O O . ARG A 1 96 ? 11.044 -16.192 -10.194 1.00 84.75 96 ARG A O 1
ATOM 789 N N . GLN A 1 97 ? 8.920 -16.517 -9.532 1.00 89.44 97 GLN A N 1
ATOM 790 C CA . GLN A 1 97 ? 8.284 -16.235 -10.825 1.00 89.44 97 GLN A CA 1
ATOM 791 C C . GLN A 1 97 ? 8.583 -14.825 -11.344 1.00 89.44 97 GLN A C 1
ATOM 793 O O . GLN A 1 97 ? 8.596 -13.879 -10.564 1.00 89.44 97 GLN A O 1
ATOM 798 N N . GLU A 1 98 ? 8.804 -14.659 -12.644 1.00 89.38 98 GLU A N 1
ATOM 799 C CA . GLU A 1 98 ? 8.995 -13.342 -13.259 1.00 89.38 98 GLU A CA 1
ATOM 800 C C . GLU A 1 98 ? 7.636 -12.681 -13.525 1.00 89.38 98 GLU A C 1
ATOM 802 O O . GLU A 1 98 ? 6.774 -13.263 -14.179 1.00 89.38 98 GLU A O 1
ATOM 807 N N . VAL A 1 99 ? 7.423 -11.486 -12.970 1.00 91.62 99 VAL A N 1
ATOM 808 C CA . VAL A 1 99 ? 6.166 -10.729 -13.078 1.00 91.62 99 VAL A CA 1
ATOM 809 C C . VAL A 1 99 ? 6.461 -9.246 -13.244 1.00 91.62 99 VAL A C 1
ATOM 811 O O . VAL A 1 99 ? 7.503 -8.771 -12.787 1.00 91.62 99 VAL A O 1
ATOM 814 N N . ASP A 1 100 ? 5.518 -8.509 -13.829 1.00 91.06 100 ASP A N 1
ATOM 815 C CA . ASP A 1 100 ? 5.549 -7.049 -13.808 1.00 91.06 100 ASP A CA 1
ATOM 816 C C . ASP A 1 100 ? 5.408 -6.541 -12.355 1.00 91.06 100 ASP A C 1
ATOM 818 O O . ASP A 1 100 ? 4.390 -6.811 -11.706 1.00 91.06 100 ASP A O 1
ATOM 822 N N . PRO A 1 101 ? 6.396 -5.796 -11.817 1.00 92.06 101 PRO A N 1
ATOM 823 C CA . PRO A 1 101 ? 6.320 -5.203 -10.484 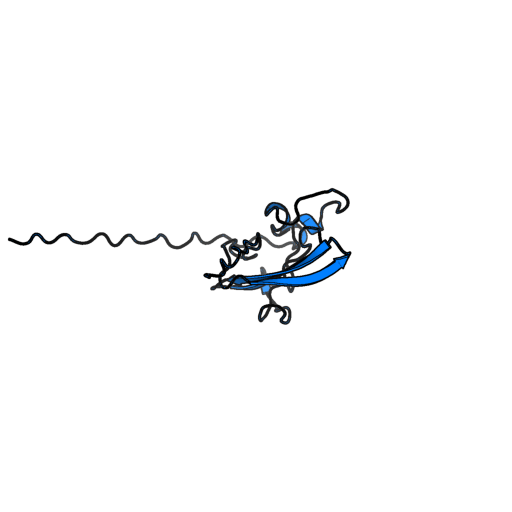1.00 92.06 101 PRO A CA 1
ATOM 824 C C . PRO A 1 101 ? 5.138 -4.255 -10.283 1.00 92.06 101 PRO A C 1
ATOM 826 O O . PRO A 1 101 ? 4.760 -3.999 -9.138 1.00 92.06 101 PRO A O 1
ATOM 829 N N . PHE A 1 102 ? 4.572 -3.723 -11.368 1.00 93.44 102 PHE A N 1
ATOM 830 C CA . PHE A 1 102 ? 3.492 -2.743 -11.344 1.00 93.44 102 PHE A CA 1
ATOM 831 C C . PHE A 1 102 ? 2.125 -3.316 -11.735 1.00 93.44 102 PHE A C 1
ATOM 833 O O . PHE A 1 102 ? 1.155 -2.564 -11.827 1.00 93.44 102 PHE A O 1
ATOM 840 N N . ASP A 1 103 ? 2.002 -4.634 -11.898 1.00 94.25 103 ASP A N 1
ATOM 841 C CA . ASP A 1 103 ? 0.695 -5.266 -12.060 1.00 94.25 103 ASP A CA 1
ATOM 842 C C . ASP A 1 103 ? -0.113 -5.129 -10.760 1.00 94.25 103 ASP A C 1
ATOM 844 O O . ASP A 1 103 ? 0.240 -5.683 -9.713 1.00 94.25 103 ASP A O 1
ATOM 848 N N . ALA A 1 104 ? -1.214 -4.376 -10.834 1.00 95.12 104 ALA A N 1
ATOM 849 C CA . ALA A 1 104 ? -2.046 -4.017 -9.691 1.00 95.12 104 ALA A CA 1
ATOM 850 C C . ALA A 1 104 ? -2.578 -5.228 -8.910 1.00 95.12 104 ALA A C 1
ATOM 852 O O . ALA A 1 104 ? -2.769 -5.124 -7.699 1.00 95.12 104 ALA A O 1
ATOM 853 N N . ARG A 1 105 ? -2.741 -6.391 -9.555 1.00 96.38 105 ARG A N 1
ATOM 854 C CA . ARG A 1 105 ? -3.219 -7.621 -8.901 1.00 96.38 105 ARG A CA 1
ATOM 855 C C . ARG A 1 105 ? -2.292 -8.066 -7.771 1.00 96.38 105 ARG A C 1
ATOM 857 O O . ARG A 1 105 ? -2.743 -8.591 -6.759 1.00 96.38 105 ARG A O 1
ATOM 864 N N . PHE A 1 106 ? -0.988 -7.827 -7.914 1.00 96.31 106 PHE A N 1
ATOM 865 C CA . PHE A 1 106 ? 0.006 -8.172 -6.896 1.00 96.31 106 PHE A CA 1
ATOM 866 C C . PHE A 1 106 ? 0.111 -7.142 -5.764 1.00 96.31 106 PHE A C 1
ATOM 868 O O . PHE A 1 106 ? 0.765 -7.422 -4.761 1.00 96.31 106 PHE A O 1
ATOM 875 N N . TRP A 1 107 ? -0.533 -5.980 -5.908 1.00 97.12 107 TRP A N 1
ATOM 876 C CA . TRP A 1 107 ? -0.606 -4.919 -4.898 1.00 97.12 107 TRP A CA 1
ATOM 877 C C . TRP A 1 107 ? -1.875 -4.994 -4.048 1.00 97.12 107 TRP A C 1
ATOM 879 O O . TRP A 1 107 ? -1.976 -4.292 -3.040 1.00 97.12 107 TRP A O 1
ATOM 889 N N . GLU A 1 108 ? -2.846 -5.821 -4.443 1.00 97.06 108 GLU A N 1
ATOM 890 C CA . GLU A 1 108 ? -4.051 -6.064 -3.658 1.00 97.06 108 GLU A CA 1
ATOM 891 C C . GLU A 1 108 ? -3.708 -6.623 -2.279 1.00 97.06 108 GLU A C 1
ATOM 893 O O . GLU A 1 108 ? -2.708 -7.319 -2.106 1.00 97.06 108 GLU A O 1
ATOM 898 N N . ILE A 1 109 ? -4.546 -6.309 -1.292 1.00 97.69 109 ILE A N 1
ATOM 899 C CA . ILE A 1 109 ? -4.333 -6.733 0.089 1.00 97.69 109 ILE A CA 1
ATOM 900 C C . ILE A 1 109 ? -4.716 -8.200 0.255 1.00 97.69 109 ILE A C 1
ATOM 902 O O . ILE A 1 109 ? -5.808 -8.622 -0.126 1.00 97.69 109 ILE A O 1
ATOM 906 N N . ASP A 1 110 ? -3.832 -8.954 0.896 1.00 96.75 110 ASP A N 1
ATOM 907 C CA . ASP A 1 110 ? -4.095 -10.314 1.340 1.00 96.75 110 ASP A CA 1
ATOM 908 C C . ASP A 1 110 ? -4.880 -10.292 2.663 1.00 96.75 110 ASP A C 1
ATOM 910 O O . ASP A 1 110 ? -4.328 -10.338 3.767 1.00 96.75 110 ASP A O 1
ATOM 914 N N . TRP A 1 111 ? -6.203 -10.166 2.541 1.00 95.25 111 TRP A N 1
ATOM 915 C CA . TRP A 1 111 ? -7.125 -10.152 3.681 1.00 95.25 111 TRP A CA 1
ATOM 916 C C . TRP A 1 111 ? -7.183 -11.486 4.424 1.00 95.25 111 TRP A C 1
ATOM 918 O O . TRP A 1 111 ? -7.372 -11.499 5.641 1.00 95.25 111 TRP A O 1
ATOM 928 N N . GLU A 1 112 ? -6.969 -12.596 3.714 1.00 94.12 112 GLU A N 1
ATOM 929 C CA . GLU A 1 112 ? -6.894 -13.930 4.310 1.00 94.12 112 GLU A CA 1
ATOM 930 C C . GLU A 1 112 ? -5.735 -13.987 5.312 1.00 94.12 112 GLU A C 1
ATOM 932 O O . GLU A 1 112 ? -5.927 -14.362 6.469 1.00 94.12 112 GLU A O 1
ATOM 937 N N . ARG A 1 113 ? -4.557 -13.489 4.918 1.00 93.12 113 ARG A N 1
ATOM 938 C CA . ARG A 1 113 ? -3.388 -13.398 5.802 1.00 93.12 113 ARG A CA 1
ATOM 939 C C . ARG A 1 113 ? -3.567 -12.410 6.953 1.00 93.12 113 ARG A C 1
ATOM 941 O O . ARG A 1 113 ? -3.038 -12.639 8.042 1.00 93.12 113 ARG A O 1
ATOM 948 N N . LEU A 1 114 ? -4.289 -11.309 6.743 1.00 92.88 114 LEU A N 1
ATOM 949 C CA . LEU A 1 114 ? -4.616 -10.377 7.829 1.00 92.88 114 LEU A CA 1
ATOM 950 C C . LEU A 1 114 ? -5.551 -11.007 8.872 1.00 92.88 114 LEU A C 1
ATOM 952 O O . LEU A 1 114 ? -5.507 -10.612 10.045 1.00 92.88 114 LEU A O 1
ATOM 956 N N . GLY A 1 115 ? -6.355 -11.995 8.471 1.00 93.62 115 GLY A N 1
ATOM 957 C CA . GLY A 1 115 ? -7.314 -12.679 9.336 1.00 93.62 115 GLY A CA 1
ATOM 958 C C . GLY A 1 115 ? -8.472 -11.783 9.781 1.00 93.62 115 GLY A C 1
ATOM 959 O O . GLY A 1 115 ? -9.053 -12.024 10.834 1.00 93.62 115 GLY A O 1
ATOM 960 N N . VAL A 1 116 ? -8.772 -10.730 9.015 1.00 93.06 116 VAL A N 1
ATOM 961 C CA . VAL A 1 116 ? -9.919 -9.831 9.223 1.00 93.06 116 VAL A CA 1
ATOM 962 C C . VAL A 1 116 ? -10.647 -9.630 7.905 1.00 93.06 116 VAL A C 1
ATOM 964 O O . VAL A 1 116 ? -10.081 -9.838 6.828 1.00 93.06 116 VAL A O 1
ATOM 967 N N . ARG A 1 117 ? -11.916 -9.234 7.977 1.00 90.81 117 ARG A N 1
ATOM 968 C CA . ARG A 1 117 ? -12.700 -9.015 6.763 1.00 90.81 117 ARG A CA 1
ATOM 969 C C . ARG A 1 117 ? -12.255 -7.720 6.073 1.00 90.81 117 ARG A C 1
ATOM 971 O O . ARG A 1 117 ? -11.942 -6.745 6.757 1.00 90.81 117 ARG A O 1
ATOM 978 N N . PRO A 1 118 ? -12.250 -7.679 4.728 1.00 88.69 118 PRO A N 1
ATOM 979 C CA . PRO A 1 118 ? -12.066 -6.424 4.016 1.00 88.69 118 PRO A CA 1
ATOM 980 C C . PRO A 1 118 ? -13.163 -5.430 4.426 1.00 88.69 118 PRO A C 1
ATOM 982 O O . PRO A 1 118 ? -14.330 -5.830 4.509 1.00 88.69 118 PRO A O 1
ATOM 985 N N . PRO A 1 119 ? -12.832 -4.144 4.646 1.00 87.56 119 PRO A N 1
ATOM 986 C CA . PRO A 1 119 ? -13.832 -3.120 4.890 1.00 87.56 119 PRO A CA 1
ATOM 987 C C . PRO A 1 119 ? -14.841 -3.070 3.743 1.00 87.56 119 PRO A C 1
ATOM 989 O O . PRO A 1 119 ? -14.474 -3.165 2.564 1.00 87.56 119 PRO A O 1
ATOM 992 N N . THR A 1 120 ? -16.117 -2.895 4.082 1.00 80.25 120 THR A N 1
ATOM 993 C CA . THR A 1 120 ? -17.157 -2.646 3.084 1.00 80.25 120 THR A CA 1
ATOM 994 C C . THR A 1 120 ? -16.786 -1.394 2.302 1.00 80.25 120 THR A C 1
ATOM 996 O O . THR A 1 120 ? -16.526 -0.341 2.883 1.00 80.25 120 THR A O 1
ATOM 999 N N . LEU A 1 121 ? -16.755 -1.501 0.975 1.00 73.88 121 LEU A N 1
ATOM 1000 C CA . LEU A 1 121 ? -16.577 -0.326 0.140 1.00 73.88 121 LEU A CA 1
ATOM 1001 C C . LEU A 1 121 ? -17.818 0.551 0.257 1.00 73.88 121 LEU A C 1
ATOM 1003 O O . LEU A 1 121 ? -18.887 0.167 -0.214 1.00 73.88 121 LEU A O 1
ATOM 1007 N N . THR A 1 122 ? -17.675 1.735 0.839 1.00 57.31 122 THR A N 1
ATOM 1008 C CA . THR A 1 122 ? -18.676 2.783 0.660 1.00 57.31 122 THR A CA 1
ATOM 1009 C C . THR A 1 122 ? -18.646 3.185 -0.817 1.00 57.31 122 THR A C 1
ATOM 1011 O O . THR A 1 122 ? -17.573 3.575 -1.298 1.00 57.31 122 THR A O 1
ATOM 1014 N N . PRO A 1 123 ? -19.755 3.076 -1.573 1.00 49.72 123 PRO A N 1
ATOM 1015 C CA . PRO A 1 123 ? -19.800 3.632 -2.916 1.00 49.72 123 PRO A CA 1
ATOM 1016 C C . PRO A 1 123 ? -19.468 5.125 -2.828 1.00 49.72 123 PRO A C 1
ATOM 1018 O O . PRO A 1 123 ? -19.901 5.816 -1.904 1.00 49.72 123 PRO A O 1
ATOM 1021 N N . ALA A 1 124 ? -18.620 5.603 -3.741 1.00 52.12 124 ALA A N 1
ATOM 1022 C CA . ALA A 1 124 ? -18.320 7.023 -3.837 1.00 52.12 124 ALA A CA 1
ATOM 1023 C C . ALA A 1 124 ? -19.649 7.772 -3.991 1.00 52.12 124 ALA A C 1
ATOM 1025 O O . ALA A 1 124 ? -20.449 7.391 -4.842 1.00 52.12 124 ALA A O 1
ATOM 1026 N N . ALA A 1 125 ? -19.884 8.774 -3.139 1.00 45.94 125 ALA A N 1
ATOM 1027 C CA . ALA A 1 125 ? -21.067 9.620 -3.197 1.00 45.94 125 ALA A CA 1
ATOM 1028 C C . ALA A 1 125 ? -21.326 10.031 -4.652 1.00 45.94 125 ALA A C 1
ATOM 1030 O O . ALA A 1 125 ? -20.436 10.589 -5.301 1.00 45.94 125 ALA A O 1
ATOM 1031 N N . GLU A 1 126 ? -22.507 9.676 -5.159 1.00 40.72 126 GLU A N 1
ATOM 1032 C CA . GLU A 1 126 ? -22.960 10.013 -6.502 1.00 40.72 126 GLU A CA 1
ATOM 1033 C C . GLU A 1 126 ? -22.746 11.510 -6.740 1.00 40.72 126 GLU A C 1
ATOM 1035 O O . GLU A 1 126 ? -23.109 12.351 -5.913 1.00 40.72 126 GLU A O 1
ATOM 1040 N N . ALA A 1 127 ? -22.106 11.838 -7.861 1.00 44.44 127 ALA A N 1
ATOM 1041 C CA . ALA A 1 127 ? -22.036 13.201 -8.344 1.00 44.44 127 ALA A CA 1
ATOM 1042 C C . ALA A 1 127 ? -23.473 13.677 -8.574 1.00 44.44 127 ALA A C 1
ATOM 1044 O O . ALA A 1 127 ? -24.126 13.269 -9.530 1.00 44.44 127 ALA A O 1
ATOM 1045 N N . VAL A 1 128 ? -23.978 14.504 -7.661 1.00 44.66 128 VAL A N 1
ATOM 1046 C CA . VAL A 1 128 ? -25.240 15.214 -7.835 1.00 44.66 128 VAL A CA 1
ATOM 1047 C C . VAL A 1 128 ? -25.041 16.159 -9.018 1.00 44.66 128 VAL A C 1
ATOM 1049 O O . VAL A 1 128 ? -24.417 17.211 -8.880 1.00 44.66 128 VAL A O 1
ATOM 1052 N N . GLU A 1 129 ? -25.519 15.759 -10.197 1.00 41.25 129 GLU A N 1
ATOM 1053 C CA . GLU A 1 129 ? -25.683 16.656 -11.334 1.00 41.25 129 GLU A CA 1
ATOM 1054 C C . GLU A 1 129 ? -26.662 17.759 -10.925 1.00 41.25 129 GLU A C 1
ATOM 1056 O O . GLU A 1 129 ? -27.875 17.563 -10.849 1.00 41.25 129 GLU A O 1
ATOM 1061 N N . THR A 1 130 ? -26.142 18.950 -10.647 1.00 42.94 130 THR A N 1
ATOM 1062 C CA . THR A 1 130 ? -26.946 20.166 -10.601 1.00 42.94 130 THR A CA 1
ATOM 1063 C C . THR A 1 130 ? -27.386 20.516 -12.020 1.00 42.94 130 THR A C 1
ATOM 1065 O O . THR A 1 130 ? -26.762 21.312 -12.718 1.00 42.94 130 THR A O 1
ATOM 1068 N N . VAL A 1 131 ? -28.498 19.926 -12.459 1.00 49.06 131 VAL A N 1
ATOM 1069 C CA . VAL A 1 131 ? -29.283 20.461 -13.574 1.00 49.06 131 VAL A CA 1
ATOM 1070 C C . VAL A 1 131 ? -30.062 21.679 -13.077 1.00 49.06 131 VAL A C 1
ATOM 1072 O O . VAL A 1 131 ? -30.983 21.571 -12.271 1.00 49.06 131 VAL A O 1
ATOM 1075 N N . GLY A 1 132 ? -29.711 22.852 -13.595 1.00 38.34 132 GLY A N 1
ATOM 1076 C CA . GLY A 1 132 ? -30.509 24.076 -13.506 1.00 38.34 132 GLY 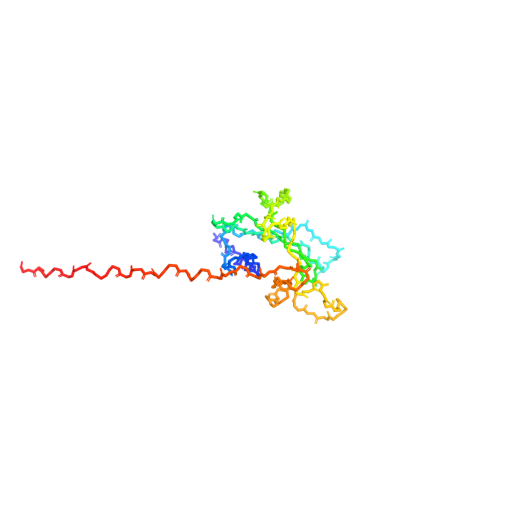A CA 1
ATOM 1077 C C . GLY A 1 132 ? -29.687 25.259 -14.012 1.00 38.34 132 GLY A C 1
ATOM 1078 O O . GLY A 1 132 ? -28.541 25.416 -13.623 1.00 38.34 132 GLY A O 1
ATOM 1079 N N . ARG A 1 133 ? -30.153 26.147 -14.884 1.00 39.06 133 ARG A N 1
ATOM 1080 C CA . ARG A 1 133 ? -31.471 26.394 -15.471 1.00 39.06 133 ARG A CA 1
ATOM 1081 C C . ARG A 1 133 ? -31.203 27.336 -16.650 1.00 39.06 133 ARG A C 1
ATOM 1083 O O . ARG A 1 133 ? -30.565 28.366 -16.465 1.00 39.06 133 ARG A O 1
ATOM 1090 N N . SER A 1 134 ? -31.653 26.986 -17.852 1.00 48.53 134 SER A N 1
ATOM 1091 C CA . SER A 1 134 ? -31.675 27.917 -18.982 1.00 48.53 134 SER A CA 1
ATOM 1092 C C . SER A 1 134 ? -32.680 29.029 -18.694 1.00 48.53 134 SER A C 1
ATOM 1094 O O . SER A 1 134 ? -33.864 28.745 -18.514 1.00 48.53 134 SER A O 1
ATOM 1096 N N . GLU A 1 135 ? -32.241 30.284 -18.711 1.00 45.62 135 GLU A N 1
ATOM 1097 C CA . GLU A 1 135 ? -33.142 31.423 -18.869 1.00 45.62 135 GLU A CA 1
ATOM 1098 C C . GLU A 1 135 ? -32.860 32.096 -20.209 1.00 45.62 135 GLU A C 1
ATOM 1100 O O . GLU A 1 135 ? -31.747 32.505 -20.529 1.00 45.62 135 GLU A O 1
ATOM 1105 N N . ARG A 1 136 ? -33.913 32.090 -21.026 1.00 47.34 136 ARG A N 1
ATOM 1106 C CA . ARG A 1 136 ? -34.015 32.699 -22.344 1.00 47.34 136 ARG A CA 1
ATOM 1107 C C . ARG A 1 136 ? -33.982 34.217 -22.171 1.00 47.34 136 ARG A C 1
ATOM 1109 O O . ARG A 1 136 ? -34.798 34.751 -21.426 1.00 47.34 136 ARG A O 1
ATOM 1116 N N . HIS A 1 137 ? -33.074 34.895 -22.866 1.00 41.75 137 HIS A N 1
ATOM 1117 C CA . HIS A 1 137 ? -33.189 36.330 -23.102 1.00 41.75 137 HIS A CA 1
ATOM 1118 C C . HIS A 1 137 ? -34.226 36.567 -24.202 1.00 41.75 137 HIS A C 1
ATOM 1120 O O . HIS A 1 137 ? -34.130 35.985 -25.285 1.00 41.75 137 HIS A O 1
ATOM 1126 N N . ALA A 1 138 ? -35.224 37.378 -23.865 1.00 48.69 138 ALA A N 1
ATOM 1127 C CA . ALA A 1 138 ? -36.054 38.130 -24.793 1.00 48.69 138 ALA A CA 1
ATOM 1128 C C . ALA A 1 138 ? -35.618 39.595 -24.705 1.00 48.69 138 ALA A C 1
ATOM 1130 O O . ALA A 1 138 ? -35.238 40.005 -23.581 1.00 48.69 138 ALA A O 1
#

Secondary structure (DSSP, 8-state):
------------B-TTT-PBPEEEEEEEEEEEETTEEEEEEEEEETTTEEEEEEEESS--SEEEEESSTT--B--EEETTEEES-EEBHHHHS-TTS---TT-GGGGSB-HHHHTSPPPP-PPP--------------

Organism: Thermomicrobium roseum (NCBI:txid500)

Foldseek 3Di:
DPPPPPPPDALDADLAQRHDFAPWDWDFPDAPDPPWTWIKTKGADPVQGIKIFIFTQAAGQKIARANDRVHAFDWDADPNDIDGIFGFPLNPDDRPDRDDNRPSNRVHGPVVVVVHDRHDHDPDPDDPPPDDDDDDDD

pLDDT: mean 83.92, std 19.76, range [32.97, 98.62]